Protein AF-0000000078530701 (afdb_homodimer)

Radius of gyration: 18.02 Å; Cα contacts (8 Å, |Δi|>4): 256; chains: 2; bounding box: 37×57×43 Å

Nearest PDB structures (foldseek):
  5fey-assembly1_B  TM=8.693E-01  e=4.591E-04  Homo sapiens
  5fer-assembly1_A  TM=8.637E-01  e=4.299E-04  Homo sapiens
  5eya-assembly1_F  TM=8.687E-01  e=5.592E-04  Homo sapiens
  2ct2-assembly1_A  TM=8.050E-01  e=4.591E-04  Homo sapiens
  7ml2-assembly1_W  TM=4.024E-01  e=9.388E-01  Saccharomyces cerevisiae

Solvent-accessible surface area (backbone atoms only — not comparable to full-atom values): 9964 Å² total; per-residue (Å²): 131,80,58,48,18,84,82,82,62,46,61,51,28,86,80,82,22,33,36,24,36,39,77,86,16,55,59,34,23,44,66,57,50,51,50,53,58,67,72,40,90,82,73,40,57,42,92,81,82,56,47,81,45,77,85,85,57,83,57,28,46,39,50,67,58,49,52,50,35,52,53,48,52,51,53,52,49,52,54,52,53,53,58,67,73,99,131,78,58,49,19,83,83,81,63,47,60,50,29,86,80,83,21,33,37,23,36,40,80,86,14,54,58,35,22,44,66,57,50,51,51,54,58,68,72,40,88,82,73,40,56,43,91,83,81,55,48,82,44,78,87,86,59,82,57,28,47,38,50,66,57,51,55,50,34,50,53,49,52,51,52,51,50,52,53,50,55,53,58,67,72,99

Organism: NCBI:txid53326

Secondary structure (DSSP, 8-state):
---B-TTT-PBP-SSSS-EEE-TTS-EEEHHHHHHHHHH-SS-EE-TTT--EE-SSSPPPB-HHHHHHHHHHHHHHHHHHHHHHH-/---B-TTT-PBP-SSSS-EEE-TTS-EEEHHHHHHHHHH-SS-EE-TTT--EE-SSSPPPB-HHHHHHHHHHHHHHHHHHHHHHH-

pLDDT: mean 89.98, std 8.8, range [53.59, 97.81]

Sequence (172 aa):
MPVSCRVCFEPFSATSHPPRLLGCGHSFCSSCTDSLYAVSAYMVFCPVCRSRLSSRVVPPINYQLLGLQLVDKKRRRQVANKLWVEMPVSCRVCFEPFSATSHPPRLLGCGHSFCSSCTDSLYAVSAYMVFCPVCRSRLSSRVVPPINYQLLGLQLVDKKRRRQVANKLWVE

InterPro domains:
  IPR001841 Zinc finger, RING-type [PF14634] (5-50)
  IPR001841 Zinc finger, RING-type [PS50089] (5-50)
  IPR001841 Zinc finger, RING-type [SM00184] (5-49)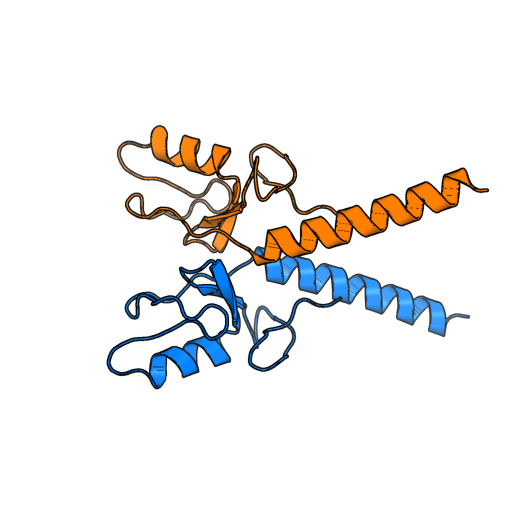
  IPR013083 Zinc finger, RING/FYVE/PHD-type [G3DSA:3.30.40.10] (2-82)
  IPR051435 RING finger E3 ubiquitin-protein ligases [PTHR22791] (2-81)

Structure (mmCIF, N/CA/C/O backbone):
data_AF-0000000078530701-model_v1
#
loop_
_entity.id
_entity.type
_entity.pdbx_description
1 polymer 'RING-type domain-containing protein'
#
loop_
_atom_site.group_PDB
_atom_site.id
_atom_site.type_symbol
_atom_site.label_atom_id
_atom_site.label_alt_id
_atom_site.label_comp_id
_atom_site.label_asym_id
_atom_site.label_entity_id
_atom_site.label_seq_id
_atom_site.pdbx_PDB_ins_code
_atom_site.Cartn_x
_atom_site.Cartn_y
_atom_site.Cartn_z
_atom_site.occupancy
_atom_site.B_iso_or_equiv
_atom_site.auth_seq_id
_atom_site.auth_comp_id
_atom_site.auth_asym_id
_atom_site.auth_atom_id
_atom_site.pdbx_PDB_model_num
ATOM 1 N N . MET A 1 1 ? -5.406 12.539 6.797 1 54.03 1 MET A N 1
ATOM 2 C CA . MET A 1 1 ? -6.566 11.68 7.004 1 54.03 1 MET A CA 1
ATOM 3 C C . MET A 1 1 ? -6.133 10.227 7.219 1 54.03 1 MET A C 1
ATOM 5 O O . MET A 1 1 ? -5.238 9.734 6.527 1 54.03 1 MET A O 1
ATOM 9 N N . PRO A 1 2 ? -6.492 9.484 8.273 1 60.88 2 PRO A N 1
ATOM 10 C CA . PRO A 1 2 ? -6.113 8.102 8.547 1 60.88 2 PRO A CA 1
ATOM 11 C C . PRO A 1 2 ? -6.391 7.168 7.367 1 60.88 2 PRO A C 1
ATOM 13 O O . PRO A 1 2 ? -7.348 7.383 6.617 1 60.88 2 PRO A O 1
ATOM 16 N N . VAL A 1 3 ? -5.543 6.344 7.133 1 86.56 3 VAL A N 1
ATOM 17 C CA . VAL A 1 3 ? -5.809 5.297 6.152 1 86.56 3 VAL A CA 1
ATOM 18 C C . VAL A 1 3 ? -6.723 4.234 6.762 1 86.56 3 VAL A C 1
ATOM 20 O O . VAL A 1 3 ? -6.434 3.699 7.832 1 86.56 3 VAL A O 1
ATOM 23 N N . SER A 1 4 ? -7.945 4.055 6.254 1 94 4 SER A N 1
ATOM 24 C CA . SER A 1 4 ? -8.938 3.1 6.742 1 94 4 SER A CA 1
ATOM 25 C C . SER A 1 4 ? -9.438 2.199 5.621 1 94 4 SER A C 1
ATOM 27 O O . SER A 1 4 ? -9.281 2.521 4.441 1 94 4 SER A O 1
ATOM 29 N N . CYS A 1 5 ? -9.906 1.067 6.035 1 96.56 5 CYS A N 1
ATOM 30 C CA . CYS A 1 5 ? -10.539 0.156 5.086 1 96.56 5 CYS A CA 1
ATOM 31 C C . CYS A 1 5 ? -11.82 0.756 4.523 1 96.56 5 CYS A C 1
ATOM 33 O O . CYS A 1 5 ? -12.664 1.25 5.273 1 96.56 5 CYS A O 1
ATOM 35 N N . ARG A 1 6 ? -12 0.627 3.287 1 95 6 ARG A N 1
ATOM 36 C CA . ARG A 1 6 ? -13.133 1.256 2.621 1 95 6 ARG A CA 1
ATOM 37 C C . ARG A 1 6 ? -14.391 0.402 2.758 1 95 6 ARG A C 1
ATOM 39 O O . ARG A 1 6 ? -15.484 0.825 2.367 1 95 6 ARG A O 1
ATOM 46 N N . VAL A 1 7 ? -14.273 -0.751 3.316 1 96.56 7 VAL A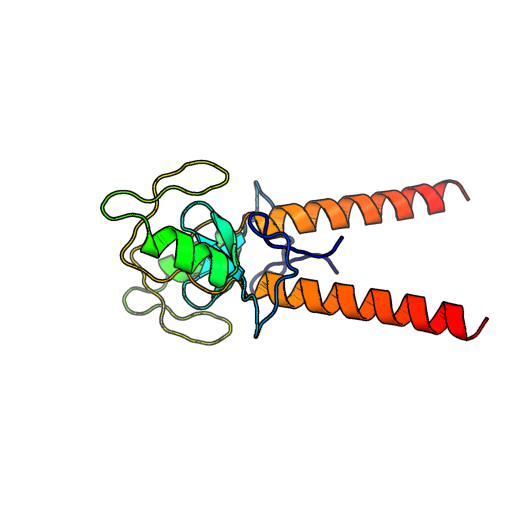 N 1
ATOM 47 C CA . VAL A 1 7 ? -15.406 -1.657 3.432 1 96.56 7 VAL A CA 1
ATOM 48 C C . VAL A 1 7 ? -16 -1.566 4.836 1 96.56 7 VAL A C 1
ATOM 50 O O . VAL A 1 7 ? -17.203 -1.332 4.992 1 96.56 7 VAL A O 1
ATOM 53 N N . CYS A 1 8 ? -15.227 -1.62 5.836 1 97.12 8 CYS A N 1
ATOM 54 C CA . CYS A 1 8 ? -15.742 -1.604 7.203 1 97.12 8 CYS A CA 1
ATOM 55 C C . CYS A 1 8 ? -15.469 -0.262 7.871 1 97.12 8 CYS A C 1
ATOM 57 O O . CYS A 1 8 ? -15.953 -0.004 8.977 1 97.12 8 CYS A O 1
ATOM 59 N N . PHE A 1 9 ? -14.547 0.538 7.395 1 95.69 9 PHE A N 1
ATOM 60 C CA . PHE A 1 9 ? -14.195 1.893 7.809 1 95.69 9 PHE A CA 1
ATOM 61 C C . PHE A 1 9 ? -13.344 1.873 9.07 1 95.69 9 PHE A C 1
ATOM 63 O O . PHE A 1 9 ? -13.156 2.906 9.711 1 95.69 9 PHE A O 1
ATOM 70 N N . GLU A 1 10 ? -12.828 0.779 9.398 1 95.94 10 GLU A N 1
ATOM 71 C CA . GLU A 1 10 ? -11.891 0.697 10.516 1 95.94 10 GLU A CA 1
ATOM 72 C C . GLU A 1 10 ? -10.492 1.123 10.094 1 95.94 10 GLU A C 1
ATOM 74 O O . GLU A 1 10 ? -10.039 0.804 8.992 1 95.94 10 GLU A O 1
ATOM 79 N N . PRO A 1 11 ? -9.797 1.827 11.008 1 94.56 11 PRO A N 1
ATOM 80 C CA . PRO A 1 11 ? -8.391 2.096 10.703 1 94.56 11 PRO A CA 1
ATOM 81 C C . PRO A 1 11 ? -7.566 0.82 10.547 1 94.56 11 PRO A C 1
ATOM 83 O O . PRO A 1 11 ? -7.789 -0.154 11.273 1 94.56 11 PRO A O 1
ATOM 86 N N . PHE A 1 12 ? -6.715 0.85 9.594 1 96.25 12 PHE A N 1
ATOM 87 C CA . PHE A 1 12 ? -5.82 -0.292 9.461 1 96.25 12 PHE A CA 1
ATOM 88 C C . PHE A 1 12 ? -4.949 -0.445 10.703 1 96.25 12 PHE A C 1
ATOM 90 O O . PHE A 1 12 ? -4.586 0.547 11.344 1 96.25 12 PHE A O 1
ATOM 97 N N . SER A 1 13 ? -4.645 -1.683 11.023 1 94.25 13 SER A N 1
ATOM 98 C CA . SER A 1 13 ? -3.785 -2.033 12.148 1 94.25 13 SER A CA 1
ATOM 99 C C . SER A 1 13 ? -3.061 -3.354 11.906 1 94.25 13 SER A C 1
ATOM 101 O O . SER A 1 13 ? -3.609 -4.258 11.273 1 94.25 13 SER A O 1
ATOM 103 N N . ALA A 1 14 ? -1.849 -3.355 12.406 1 94.19 14 ALA A N 1
ATOM 104 C CA . ALA A 1 14 ? -1.064 -4.574 12.227 1 94.19 14 ALA A CA 1
ATOM 105 C C . ALA A 1 14 ? -1.736 -5.762 12.906 1 94.19 14 ALA A C 1
ATOM 107 O O . ALA A 1 14 ? -1.62 -6.898 12.445 1 94.19 14 ALA A O 1
ATOM 108 N N . THR A 1 15 ? -2.445 -5.516 13.867 1 94 15 THR A N 1
ATOM 109 C CA . THR A 1 15 ? -2.947 -6.598 14.711 1 94 15 THR A CA 1
ATOM 110 C C . THR A 1 15 ? -4.418 -6.871 14.414 1 94 15 THR A C 1
ATOM 112 O O . THR A 1 15 ? -4.805 -8.008 14.148 1 94 15 THR A O 1
ATOM 115 N N . SER A 1 16 ? -5.238 -5.883 14.391 1 94.31 16 SER A N 1
ATOM 116 C CA . SER A 1 16 ? -6.684 -6.094 14.344 1 94.31 16 SER A CA 1
ATOM 117 C C . SER A 1 16 ? -7.215 -5.992 12.922 1 94.31 16 SER A C 1
ATOM 119 O O . SER A 1 16 ? -8.109 -6.746 12.531 1 94.31 16 SER A O 1
ATOM 121 N N . HIS A 1 17 ? -6.695 -5.129 12.148 1 96.56 17 HIS A N 1
ATOM 122 C CA . HIS A 1 17 ? -7.18 -4.875 10.797 1 96.56 17 HIS A CA 1
ATOM 123 C C . HIS A 1 17 ? -6.02 -4.676 9.82 1 96.56 17 HIS A C 1
ATOM 125 O O . HIS A 1 17 ? -5.922 -3.631 9.172 1 96.56 17 HIS A O 1
ATOM 131 N N . PRO A 1 18 ? -5.207 -5.754 9.695 1 97.5 18 PRO A N 1
ATOM 132 C CA . PRO A 1 18 ? -4.102 -5.594 8.75 1 97.5 18 PRO A CA 1
ATOM 133 C C . PRO A 1 18 ? -4.582 -5.375 7.316 1 97.5 18 PRO A C 1
ATOM 135 O O . PRO A 1 18 ? -5.473 -6.09 6.844 1 97.5 18 PRO A O 1
ATOM 138 N N . PRO A 1 19 ? -4.004 -4.434 6.566 1 97.81 19 PRO A N 1
ATOM 139 C CA . PRO A 1 19 ? -4.414 -4.18 5.184 1 97.81 19 PRO A CA 1
ATOM 140 C C . PRO A 1 19 ? -3.861 -5.215 4.203 1 97.81 19 PRO A C 1
ATOM 142 O O . PRO A 1 19 ? -2.686 -5.578 4.281 1 97.81 19 PRO A O 1
ATOM 145 N N . ARG A 1 20 ? -4.668 -5.648 3.338 1 97.38 20 ARG A N 1
ATOM 146 C CA . ARG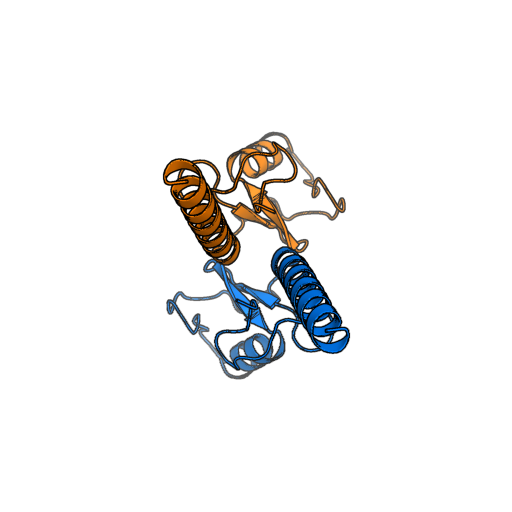 A 1 20 ? -4.297 -6.629 2.32 1 97.38 20 ARG A CA 1
ATOM 147 C C . ARG A 1 20 ? -4.527 -6.074 0.917 1 97.38 20 ARG A C 1
ATOM 149 O O . ARG A 1 20 ? -5.598 -5.539 0.624 1 97.38 20 ARG A O 1
ATOM 156 N N . LEU A 1 21 ? -3.508 -6.16 0.074 1 97.19 21 LEU A N 1
ATOM 157 C CA . LEU A 1 21 ? -3.621 -5.625 -1.278 1 97.19 21 LEU A CA 1
ATOM 158 C C . LEU A 1 21 ? -4.098 -6.699 -2.25 1 97.19 21 LEU A C 1
ATOM 160 O O . LEU A 1 21 ? -3.455 -7.742 -2.391 1 97.19 21 LEU A O 1
ATOM 164 N N . LEU A 1 22 ? -5.188 -6.398 -2.902 1 95.75 22 LEU A N 1
ATOM 165 C CA . LEU A 1 22 ? -5.754 -7.316 -3.885 1 95.75 22 LEU A CA 1
ATOM 166 C C . LEU A 1 22 ? -5.047 -7.176 -5.23 1 95.75 22 LEU A C 1
ATOM 168 O O . LEU A 1 22 ? -4.312 -6.211 -5.453 1 95.75 22 LEU A O 1
ATOM 172 N N . GLY A 1 23 ? -5.27 -8.086 -6.105 1 93.44 23 GLY A N 1
ATOM 173 C CA . GLY A 1 23 ? -4.633 -8.102 -7.414 1 93.44 23 GLY A CA 1
ATOM 174 C C . GLY A 1 23 ? -4.984 -6.891 -8.258 1 93.44 23 GLY A C 1
ATOM 175 O O . GLY A 1 23 ? -4.223 -6.508 -9.148 1 93.44 23 GLY A O 1
ATOM 176 N N . CYS A 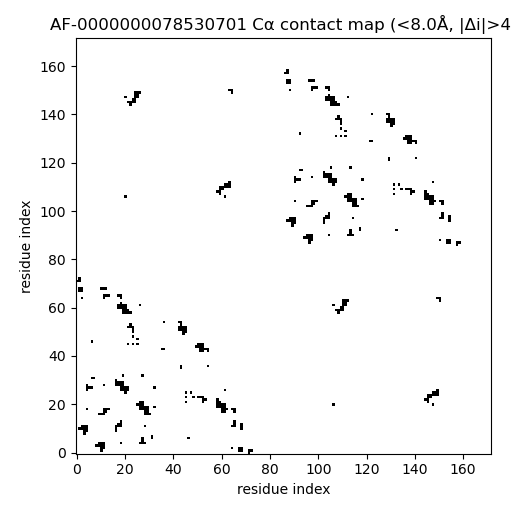1 24 ? -6.117 -6.297 -7.918 1 95.06 24 CYS A N 1
ATOM 177 C CA . CYS A 1 24 ? -6.559 -5.125 -8.664 1 95.06 24 CYS A CA 1
ATOM 178 C C . CYS A 1 24 ? -5.855 -3.865 -8.172 1 95.06 24 CYS A C 1
ATOM 180 O O . CYS A 1 24 ? -5.969 -2.805 -8.789 1 95.06 24 CYS A O 1
ATOM 182 N N . GLY A 1 25 ? -5.203 -3.986 -7.012 1 96.06 25 GLY A N 1
ATOM 183 C CA . GLY A 1 25 ? -4.453 -2.852 -6.496 1 96.06 25 GLY A CA 1
ATOM 184 C C . GLY A 1 25 ? -5.137 -2.168 -5.324 1 96.06 25 GLY A C 1
ATOM 185 O O . GLY A 1 25 ? -4.551 -1.299 -4.68 1 96.06 25 GLY A O 1
ATOM 186 N N . HIS A 1 26 ? -6.344 -2.525 -4.941 1 95.56 26 HIS A N 1
ATOM 187 C CA . HIS A 1 26 ? -7.039 -1.978 -3.781 1 95.56 26 HIS A CA 1
ATOM 188 C C . HIS A 1 26 ? -6.719 -2.777 -2.521 1 95.56 26 HIS A C 1
ATOM 190 O O . HIS A 1 26 ? -6.535 -3.994 -2.586 1 95.56 26 HIS A O 1
ATOM 196 N N . SER A 1 27 ? -6.719 -2.074 -1.39 1 96.81 27 SER A N 1
ATOM 197 C CA . SER A 1 27 ? -6.457 -2.746 -0.121 1 96.81 27 SER A CA 1
ATOM 198 C C . SER A 1 27 ? -7.68 -2.695 0.791 1 96.81 27 SER A C 1
ATOM 200 O O . SER A 1 27 ? -8.367 -1.677 0.856 1 96.81 27 SER A O 1
ATOM 202 N N . PHE A 1 28 ? -7.934 -3.816 1.45 1 97.12 28 PHE A N 1
ATOM 203 C CA . PHE A 1 28 ? -8.93 -3.955 2.502 1 97.12 28 PHE A CA 1
ATOM 204 C C . PHE A 1 28 ? -8.352 -4.684 3.709 1 97.12 28 PHE A C 1
ATOM 206 O O . PHE A 1 28 ? -7.281 -5.297 3.615 1 97.12 28 PHE A O 1
ATOM 213 N N . CYS A 1 29 ? -8.969 -4.535 4.828 1 97.69 29 CYS A N 1
ATOM 214 C CA . CYS A 1 29 ? -8.43 -5.215 5.996 1 97.69 29 CYS A CA 1
ATOM 215 C C . CYS A 1 29 ? -8.68 -6.719 5.914 1 97.69 29 CYS A C 1
ATOM 217 O O . CYS A 1 29 ? -9.547 -7.168 5.168 1 97.69 29 CYS A O 1
ATOM 219 N N . SER A 1 30 ? -8.008 -7.383 6.707 1 97.19 30 SER A N 1
ATOM 220 C CA . SER A 1 30 ? -8.07 -8.844 6.688 1 97.19 30 SER A CA 1
ATOM 221 C C . SER A 1 30 ? -9.469 -9.344 7.027 1 97.19 30 SER A C 1
ATOM 223 O O . SER A 1 30 ? -9.938 -10.328 6.457 1 97.19 30 SER A O 1
ATOM 225 N N . SER A 1 31 ? -10.117 -8.727 7.926 1 96.69 31 SER A N 1
ATOM 226 C CA . SER A 1 31 ? -11.469 -9.156 8.258 1 96.69 31 SER A CA 1
ATOM 227 C C . SER A 1 31 ? -12.391 -9.086 7.047 1 96.69 31 SER A C 1
ATOM 229 O O . SER A 1 31 ? -13.156 -10.016 6.789 1 96.69 31 SER A O 1
ATOM 231 N N . CYS A 1 32 ? -12.289 -8.078 6.332 1 96.5 32 CYS A N 1
ATOM 232 C CA . CYS A 1 32 ? -13.141 -7.871 5.164 1 96.5 32 CYS A CA 1
ATOM 233 C C . CYS A 1 32 ? -12.719 -8.781 4.016 1 96.5 32 CYS A C 1
ATOM 235 O O . CYS A 1 32 ? -13.562 -9.336 3.312 1 96.5 32 CYS A O 1
ATOM 237 N N . THR A 1 33 ? -11.43 -8.914 3.791 1 95.31 33 THR A N 1
ATOM 238 C CA . THR A 1 33 ? -10.984 -9.805 2.725 1 95.31 33 THR A CA 1
ATOM 239 C C . THR A 1 33 ? -11.336 -11.25 3.047 1 95.31 33 THR A C 1
ATOM 241 O O . THR A 1 33 ? -11.711 -12.016 2.156 1 95.31 33 THR A O 1
ATOM 244 N N . ASP A 1 34 ? -11.172 -11.594 4.332 1 93.56 34 ASP A N 1
ATOM 245 C CA . ASP A 1 34 ? -11.539 -12.945 4.73 1 93.56 34 ASP A CA 1
ATOM 246 C C . ASP A 1 34 ? -13.016 -13.219 4.449 1 93.56 34 ASP A C 1
ATOM 248 O O . ASP A 1 34 ? -13.367 -14.281 3.934 1 93.56 34 ASP A O 1
ATOM 252 N N . SER A 1 35 ? -13.812 -12.32 4.816 1 93.44 35 SER A N 1
ATOM 253 C CA . SER A 1 35 ? -15.242 -12.453 4.566 1 93.44 35 SER A CA 1
ATOM 254 C C . SER A 1 35 ? -15.539 -12.523 3.072 1 93.44 35 SER A C 1
ATOM 256 O O . SER A 1 35 ? -16.375 -13.32 2.637 1 93.44 35 SER A O 1
ATOM 258 N N . LEU A 1 36 ? -14.914 -11.68 2.309 1 92.06 36 LEU A N 1
ATOM 259 C CA . LEU A 1 36 ? -15.078 -11.625 0.86 1 92.06 36 LEU A CA 1
ATOM 260 C C . LEU A 1 36 ? -14.797 -12.984 0.23 1 92.06 36 LEU A C 1
ATOM 262 O O . LEU A 1 36 ? -15.57 -13.461 -0.607 1 92.06 36 LEU A O 1
ATOM 266 N N . TYR A 1 37 ? -13.75 -13.586 0.686 1 91.25 37 TYR A N 1
ATOM 267 C CA . TYR A 1 37 ? -13.328 -14.836 0.076 1 91.25 37 TYR A CA 1
ATOM 268 C C . TYR A 1 37 ? -14.125 -16.016 0.641 1 91.25 37 TYR A C 1
ATOM 270 O O . TYR A 1 37 ? -14.234 -17.062 -0 1 91.25 37 TYR A O 1
ATOM 278 N N . ALA A 1 38 ? -14.641 -15.883 1.775 1 89.94 38 ALA A N 1
ATOM 279 C CA . ALA A 1 38 ? -15.414 -16.938 2.406 1 89.94 38 ALA A CA 1
ATOM 280 C C . ALA A 1 38 ? -16.766 -17.125 1.723 1 89.94 38 ALA A C 1
ATOM 282 O O . ALA A 1 38 ? -17.281 -18.234 1.616 1 89.94 38 ALA A O 1
ATOM 283 N N . VAL A 1 39 ? -17.359 -16.078 1.273 1 82.12 39 VAL A N 1
ATOM 284 C CA . VAL A 1 39 ? -18.719 -16.125 0.782 1 82.12 39 VAL A CA 1
ATOM 285 C C . VAL A 1 39 ? -18.734 -16.484 -0.703 1 82.12 39 VAL A C 1
ATOM 287 O O . VAL A 1 39 ? -19.734 -16.953 -1.228 1 82.12 39 VAL A O 1
ATOM 290 N N . SER A 1 40 ? -17.641 -16.328 -1.367 1 71.5 40 SER A N 1
ATOM 291 C CA . SER A 1 40 ? -17.688 -16.5 -2.814 1 71.5 40 SER A CA 1
ATOM 292 C C . SER A 1 40 ? -17.219 -17.906 -3.215 1 71.5 40 SER A C 1
ATOM 294 O O . SER A 1 40 ? -16.156 -18.344 -2.801 1 71.5 40 SER A O 1
ATOM 296 N N . ALA A 1 41 ? -18.094 -18.781 -3.652 1 69.88 41 ALA A N 1
ATOM 297 C CA . ALA A 1 41 ? -17.844 -20.156 -4.062 1 69.88 41 ALA A CA 1
ATOM 298 C C . ALA A 1 41 ? -17.156 -20.203 -5.43 1 69.88 41 ALA A C 1
ATOM 300 O O . ALA A 1 41 ? -16.406 -21.125 -5.723 1 69.88 41 ALA A O 1
ATOM 301 N N . TYR A 1 42 ? -17.406 -19.172 -6.27 1 77.25 42 TYR A N 1
ATOM 302 C CA . TYR A 1 42 ? -16.953 -19.281 -7.652 1 77.25 42 TYR A CA 1
ATOM 303 C C . TYR A 1 42 ? -16.047 -18.125 -8.031 1 77.25 42 TYR A C 1
ATOM 305 O O . TYR A 1 42 ? -14.875 -18.328 -8.344 1 77.25 42 TYR A O 1
ATOM 313 N N . MET A 1 43 ? -16.609 -16.938 -8.102 1 88.5 43 MET A N 1
ATOM 314 C CA . MET A 1 43 ? -15.891 -15.766 -8.562 1 88.5 43 MET A CA 1
ATOM 315 C C . MET A 1 43 ? -15.922 -14.656 -7.52 1 88.5 43 MET A C 1
ATOM 317 O O . MET A 1 43 ? -16.969 -14.359 -6.957 1 88.5 43 MET A O 1
ATOM 321 N N . VAL A 1 44 ? -14.758 -14.18 -7.273 1 92.44 44 VAL A N 1
ATOM 322 C CA . VAL A 1 44 ? -14.641 -13.078 -6.328 1 92.44 44 VAL A CA 1
ATOM 323 C C . VAL A 1 44 ? -14.289 -11.789 -7.074 1 92.44 44 VAL A C 1
ATOM 325 O O . VAL A 1 44 ? -13.461 -11.805 -7.988 1 92.44 44 VAL A O 1
ATOM 328 N N . PHE A 1 45 ? -14.969 -10.672 -6.602 1 94.12 45 PHE A N 1
ATOM 329 C CA . PHE A 1 45 ? -14.734 -9.375 -7.23 1 94.12 45 PHE A CA 1
ATOM 330 C C . PHE A 1 45 ? -14.359 -8.328 -6.188 1 94.12 45 PHE A C 1
ATOM 332 O O . PHE A 1 45 ? -14.836 -8.367 -5.055 1 94.12 45 PHE A O 1
ATOM 339 N N . CYS A 1 46 ? -13.508 -7.465 -6.621 1 95.62 46 CYS A N 1
ATOM 340 C CA . CYS A 1 46 ? -13.141 -6.363 -5.738 1 95.62 46 CYS A CA 1
ATOM 341 C C . CYS A 1 46 ? -14.359 -5.508 -5.398 1 95.62 46 CYS A C 1
ATOM 343 O O . CYS A 1 46 ? -15.094 -5.082 -6.293 1 95.62 46 CYS A O 1
ATOM 345 N N . PRO A 1 47 ? -14.523 -5.129 -4.199 1 95.44 47 PRO A N 1
ATOM 346 C CA . PRO A 1 47 ? -15.68 -4.336 -3.789 1 95.44 47 PRO A CA 1
ATOM 347 C C . PRO A 1 47 ? -15.672 -2.928 -4.383 1 95.44 47 PRO A C 1
ATOM 349 O O . PRO A 1 47 ? -16.719 -2.27 -4.43 1 95.44 47 PRO A O 1
ATOM 352 N N . VAL A 1 48 ? -14.539 -2.521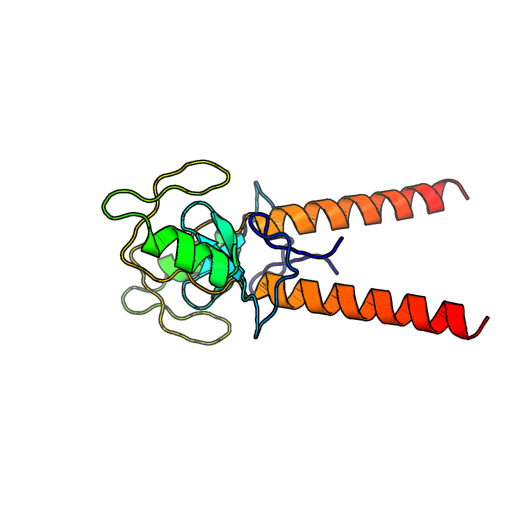 -4.871 1 95.31 48 VAL A N 1
ATOM 353 C CA . VAL A 1 48 ? -14.422 -1.131 -5.297 1 95.31 48 VAL A CA 1
ATOM 354 C C . VAL A 1 48 ? -14.461 -1.053 -6.82 1 95.31 48 VAL A C 1
ATOM 356 O O . VAL A 1 48 ? -15.312 -0.375 -7.395 1 95.31 48 VAL A O 1
ATOM 359 N N . CYS A 1 49 ? -13.664 -1.771 -7.539 1 96.06 49 CYS A N 1
ATOM 360 C CA . CYS A 1 49 ? -13.539 -1.615 -8.984 1 96.06 49 CYS A CA 1
ATOM 361 C C . CYS A 1 49 ? -14.219 -2.766 -9.719 1 96.06 49 CYS A C 1
ATOM 363 O O . CYS A 1 49 ? -14.344 -2.736 -10.938 1 96.06 49 CYS A O 1
ATOM 365 N N . ARG A 1 50 ? -14.5 -3.83 -9.008 1 96.5 50 ARG A N 1
ATOM 366 C CA . ARG A 1 50 ? -15.258 -4.984 -9.484 1 96.5 50 ARG A CA 1
ATOM 367 C C . ARG A 1 50 ? -14.406 -5.863 -10.398 1 96.5 50 ARG A C 1
ATOM 369 O O . ARG A 1 50 ? -14.938 -6.695 -11.133 1 96.5 50 ARG A O 1
ATOM 376 N N . SER A 1 51 ? -13.172 -5.672 -10.406 1 95.5 51 SER A N 1
ATOM 377 C CA . SER A 1 51 ? -12.297 -6.59 -11.133 1 95.5 51 SER A CA 1
ATOM 378 C C . SER A 1 51 ? -12.352 -7.992 -10.531 1 95.5 51 SER A C 1
ATOM 380 O O . SER A 1 51 ? -12.461 -8.148 -9.312 1 95.5 51 SER A O 1
ATOM 382 N N . ARG A 1 52 ? -12.172 -8.914 -11.438 1 94 52 ARG A N 1
ATOM 383 C CA . ARG A 1 52 ? -12.125 -10.305 -10.984 1 94 52 ARG A CA 1
ATOM 384 C C . ARG A 1 52 ? -10.836 -10.586 -10.227 1 94 52 ARG A C 1
ATOM 386 O O . ARG A 1 52 ? -9.75 -10.203 -10.68 1 94 52 ARG A O 1
ATOM 393 N N . LEU A 1 53 ? -11.023 -11.297 -9.086 1 91.88 53 LEU A N 1
ATOM 394 C CA . LEU A 1 53 ? -9.875 -11.602 -8.242 1 91.88 53 LEU A CA 1
ATOM 395 C C . LEU A 1 53 ? -9.57 -13.094 -8.25 1 91.88 53 LEU A C 1
ATOM 397 O O . LEU A 1 53 ? -10.484 -13.914 -8.391 1 91.88 53 LEU A O 1
ATOM 401 N N . SER A 1 54 ? -8.266 -13.328 -8.062 1 83.75 54 SER A N 1
ATOM 402 C CA . SER A 1 54 ? -7.879 -14.734 -7.93 1 83.75 54 SER A CA 1
ATOM 403 C C . SER A 1 54 ? -8.18 -15.258 -6.531 1 83.75 54 SER A C 1
ATOM 405 O O . SER A 1 54 ? -7.879 -14.594 -5.535 1 83.75 54 SER A O 1
ATOM 407 N N . SER A 1 55 ? -8.883 -16.375 -6.277 1 73.62 55 SER A N 1
ATOM 408 C CA . SER A 1 55 ? -9.336 -16.906 -4.992 1 73.62 55 SER A CA 1
ATOM 409 C C . SER A 1 55 ? -8.273 -17.797 -4.363 1 73.62 55 SER A C 1
ATOM 411 O O . SER A 1 55 ? -8.352 -18.141 -3.18 1 73.62 55 SER A O 1
ATOM 413 N N . ARG A 1 56 ? -7.27 -18.062 -4.918 1 71.94 56 ARG A N 1
ATOM 414 C CA . ARG A 1 56 ? -6.367 -19.125 -4.453 1 71.94 56 ARG A CA 1
ATOM 415 C C . ARG A 1 56 ? -5.215 -18.531 -3.648 1 71.94 56 ARG A C 1
ATOM 417 O O . ARG A 1 56 ? -4.484 -19.266 -2.977 1 71.94 56 ARG A O 1
ATOM 424 N N . VAL A 1 57 ? -5.074 -17.297 -3.477 1 77.19 57 VAL A N 1
ATOM 425 C CA . VAL A 1 57 ? -3.881 -16.766 -2.822 1 77.19 57 VAL A CA 1
ATOM 426 C C . VAL A 1 57 ? -4.273 -15.695 -1.805 1 77.19 57 VAL A C 1
ATOM 428 O O . VAL A 1 57 ? -5.164 -14.883 -2.061 1 77.19 57 VAL A O 1
ATOM 431 N N . VAL A 1 58 ? -3.719 -15.93 -0.587 1 88.25 58 VAL A N 1
ATOM 432 C CA . VAL A 1 58 ? -3.92 -14.883 0.41 1 88.25 58 VAL A CA 1
ATOM 433 C C . VAL A 1 58 ? -3.199 -13.609 -0.024 1 88.25 58 VAL A C 1
ATOM 435 O O . VAL A 1 58 ? -1.982 -13.617 -0.221 1 88.25 58 VAL A O 1
ATOM 438 N N . PRO A 1 59 ? -3.949 -12.586 -0.151 1 94 59 PRO A N 1
ATOM 439 C CA . PRO A 1 59 ? -3.279 -11.352 -0.562 1 94 59 PRO A CA 1
ATOM 440 C C . PRO A 1 59 ? -2.219 -10.898 0.437 1 94 59 PRO A C 1
ATOM 442 O O . PRO A 1 59 ? -2.383 -11.078 1.646 1 94 59 PRO A O 1
ATOM 445 N N . PRO A 1 60 ? -1.216 -10.258 -0.063 1 95.19 60 PRO A N 1
ATOM 446 C CA . PRO A 1 60 ? -0.144 -9.82 0.835 1 95.19 60 PRO A CA 1
ATOM 447 C C . PRO A 1 60 ? -0.54 -8.617 1.687 1 95.19 60 PRO A C 1
ATOM 449 O O . PRO A 1 60 ? -1.401 -7.832 1.286 1 95.19 60 PRO A O 1
ATOM 452 N N . ILE A 1 61 ? 0.129 -8.562 2.785 1 96.75 61 ILE A N 1
ATOM 453 C CA . ILE A 1 61 ? -0.061 -7.391 3.635 1 96.75 61 ILE A CA 1
ATOM 454 C C . ILE A 1 61 ? 0.585 -6.168 2.982 1 96.75 61 ILE A C 1
ATOM 456 O O . ILE A 1 61 ? 1.703 -6.25 2.469 1 96.75 61 ILE A O 1
ATOM 460 N N . ASN A 1 62 ? -0.13 -5.105 2.924 1 96.56 62 ASN A N 1
ATOM 461 C CA . ASN A 1 62 ? 0.395 -3.822 2.465 1 96.56 62 ASN A CA 1
ATOM 462 C C . ASN A 1 62 ? 1.082 -3.062 3.596 1 96.56 62 ASN A C 1
ATOM 464 O O . ASN A 1 62 ? 0.469 -2.205 4.234 1 96.56 62 ASN A O 1
ATOM 468 N N . TYR A 1 63 ? 2.291 -3.324 3.781 1 93.69 63 TYR A N 1
ATOM 469 C CA . TYR A 1 63 ? 3.023 -2.818 4.938 1 93.69 63 TYR A CA 1
ATOM 470 C C . TYR A 1 63 ? 3.105 -1.297 4.91 1 93.69 63 TYR A C 1
ATOM 472 O O . TYR A 1 63 ? 3.146 -0.65 5.957 1 93.69 63 TYR A O 1
ATOM 480 N N . GLN A 1 64 ? 3.135 -0.739 3.773 1 92.75 64 GLN A N 1
ATOM 481 C CA . GLN A 1 64 ? 3.32 0.705 3.676 1 92.75 64 GLN A CA 1
ATOM 482 C C . GLN A 1 64 ? 2.125 1.453 4.262 1 92.75 64 GLN A C 1
ATOM 484 O O . GLN A 1 64 ? 2.275 2.561 4.781 1 92.75 64 GLN A O 1
ATOM 489 N N . LEU A 1 65 ? 1.002 0.844 4.223 1 93.56 65 LEU A N 1
ATOM 490 C CA . LEU A 1 65 ? -0.174 1.487 4.801 1 93.56 65 LEU A CA 1
ATOM 491 C C . LEU A 1 65 ? -0.105 1.479 6.324 1 93.56 65 LEU A C 1
ATOM 493 O O . LEU A 1 65 ? -0.654 2.367 6.98 1 93.56 65 LEU A O 1
ATOM 497 N N . LEU A 1 66 ? 0.486 0.439 6.863 1 92.62 66 LEU A N 1
ATOM 498 C CA . LEU A 1 66 ? 0.657 0.378 8.312 1 92.62 66 LEU A CA 1
ATOM 499 C C . LEU A 1 66 ? 1.6 1.476 8.789 1 92.62 66 LEU A C 1
ATOM 501 O O . LEU A 1 66 ? 1.359 2.094 9.828 1 92.62 66 LEU A O 1
ATOM 505 N N . GLY A 1 67 ? 2.615 1.68 7.988 1 86.75 67 GLY A N 1
ATOM 506 C CA . GLY A 1 67 ? 3.531 2.764 8.312 1 86.75 67 GLY A CA 1
ATOM 507 C C . GLY A 1 67 ? 2.863 4.125 8.32 1 86.75 67 GLY A C 1
ATOM 508 O O . GLY A 1 67 ? 3.086 4.922 9.234 1 86.75 67 GLY A O 1
ATOM 509 N N . LEU A 1 68 ? 2.047 4.395 7.453 1 86.31 68 LEU A N 1
ATOM 510 C CA . LEU A 1 68 ? 1.351 5.672 7.336 1 86.31 68 LEU A CA 1
ATOM 511 C C . LEU A 1 68 ? 0.37 5.867 8.484 1 86.31 68 LEU A C 1
ATOM 513 O O . LEU A 1 68 ? 0.228 6.977 9.008 1 86.31 68 LEU A O 1
ATOM 517 N N . GLN A 1 69 ? -0.29 4.785 8.828 1 87.06 69 GLN A N 1
ATOM 518 C CA . GLN A 1 69 ? -1.212 4.828 9.961 1 87.06 69 GLN A CA 1
ATOM 519 C C . GLN A 1 69 ? -0.494 5.246 11.242 1 87.06 69 GLN A C 1
ATOM 521 O O . GLN A 1 69 ? -1.012 6.055 12.016 1 87.06 69 GLN A O 1
ATOM 526 N N . LEU A 1 70 ? 0.669 4.758 11.414 1 86.56 70 LEU A N 1
ATOM 527 C CA . LEU A 1 70 ? 1.454 5.066 12.609 1 86.56 70 LEU A CA 1
ATOM 528 C C . LEU A 1 70 ? 1.861 6.535 12.625 1 86.56 70 LEU A C 1
ATOM 530 O O . LEU A 1 70 ? 1.799 7.188 13.664 1 86.56 70 LEU A O 1
ATOM 534 N N . VAL A 1 71 ? 2.254 7 11.5 1 83.25 71 VAL A N 1
ATOM 535 C CA . VAL A 1 71 ? 2.674 8.391 11.383 1 83.25 71 VAL A CA 1
ATOM 536 C C . VAL A 1 71 ? 1.505 9.312 11.719 1 83.25 71 VAL A C 1
ATOM 538 O O . VAL A 1 71 ? 1.671 10.297 12.445 1 83.25 71 VAL A O 1
ATOM 541 N N . ASP A 1 72 ? 0.382 8.961 11.219 1 84.56 72 ASP A N 1
ATOM 542 C CA . ASP A 1 72 ? -0.814 9.758 11.469 1 84.56 72 ASP A CA 1
ATOM 543 C C . ASP A 1 72 ? -1.165 9.766 12.953 1 84.56 72 ASP A C 1
ATOM 545 O O . ASP A 1 72 ? -1.499 10.812 13.516 1 84.56 72 ASP A O 1
ATOM 549 N N . LYS A 1 73 ? -1.119 8.633 13.578 1 85.75 73 LYS A N 1
ATOM 550 C CA . LYS A 1 73 ? -1.432 8.523 15 1 85.75 73 LYS A CA 1
ATOM 551 C C . LYS A 1 73 ? -0.483 9.383 15.836 1 85.75 73 LYS A C 1
ATOM 553 O O . LYS A 1 73 ? -0.912 10.055 16.766 1 85.75 73 LYS A O 1
ATOM 558 N N . LYS A 1 74 ? 0.706 9.359 15.523 1 89.31 74 LYS A N 1
ATOM 559 C CA . LYS A 1 74 ? 1.705 10.141 16.25 1 89.31 74 LYS A CA 1
ATOM 560 C C . LYS A 1 74 ? 1.422 11.641 16.125 1 89.31 74 LYS A C 1
ATOM 562 O O . LYS A 1 74 ? 1.489 12.367 17.125 1 89.31 74 LYS A O 1
ATOM 567 N N . ARG A 1 75 ? 1.129 12 14.953 1 85 75 ARG A N 1
ATOM 568 C CA . ARG A 1 75 ? 0.826 13.414 14.719 1 85 75 ARG A CA 1
ATOM 569 C C . ARG A 1 75 ? -0.387 13.852 15.531 1 85 75 ARG A C 1
ATOM 571 O O . ARG A 1 75 ? -0.369 14.914 16.156 1 85 75 ARG A O 1
ATOM 578 N N . ARG A 1 76 ? -1.35 13.062 15.594 1 85.38 76 ARG A N 1
ATOM 579 C CA . ARG A 1 76 ? -2.572 13.367 16.328 1 85.38 76 ARG A CA 1
ATOM 580 C C . ARG A 1 76 ? -2.305 13.453 17.828 1 85.38 76 ARG A C 1
ATOM 582 O O . ARG A 1 76 ? -2.832 14.336 18.5 1 85.38 76 ARG A O 1
ATOM 589 N N . ARG A 1 77 ? -1.508 12.57 18.281 1 90.19 77 ARG A N 1
ATOM 590 C CA . ARG A 1 77 ? -1.146 12.594 19.703 1 90.19 77 ARG A CA 1
ATOM 591 C C . ARG A 1 77 ? -0.375 13.859 20.047 1 90.19 77 ARG A C 1
ATOM 593 O O . ARG A 1 77 ? -0.601 14.461 21.094 1 90.19 77 ARG A O 1
ATOM 600 N N . GLN A 1 78 ? 0.482 14.227 19.188 1 90.12 78 GLN A N 1
ATOM 601 C CA . GLN A 1 78 ? 1.269 15.438 19.406 1 90.12 78 GLN A CA 1
ATOM 602 C C . GLN A 1 78 ? 0.375 16.672 19.438 1 90.12 78 GLN A C 1
ATOM 604 O O . GLN A 1 78 ? 0.548 17.547 20.297 1 90.12 78 GLN A O 1
ATOM 609 N N . VAL A 1 79 ? -0.495 16.672 18.562 1 88.75 79 VAL A N 1
ATOM 610 C CA . VAL A 1 79 ? -1.427 17.797 18.516 1 88.75 79 VAL A CA 1
ATOM 611 C C . VAL A 1 79 ? -2.285 17.812 19.781 1 88.75 79 VAL A C 1
ATOM 613 O O . VAL A 1 79 ? -2.498 18.875 20.375 1 88.75 79 VAL A O 1
ATOM 616 N N . ALA A 1 80 ? -2.711 16.672 20.219 1 91.25 80 ALA A N 1
ATOM 617 C CA . ALA A 1 80 ? -3.529 16.562 21.422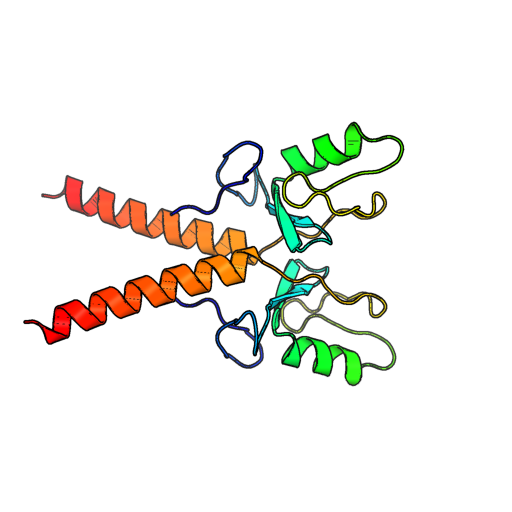 1 91.25 80 ALA A CA 1
ATOM 618 C C . ALA A 1 80 ? -2.752 17 22.672 1 91.25 80 ALA A C 1
ATOM 620 O O . ALA A 1 80 ? -3.291 17.703 23.531 1 91.25 80 ALA A O 1
ATOM 621 N N . ASN A 1 81 ? -1.546 16.578 22.766 1 91.56 81 ASN A N 1
ATOM 622 C CA . ASN A 1 81 ? -0.708 16.938 23.906 1 91.56 81 ASN A CA 1
ATOM 623 C C . ASN A 1 81 ? -0.473 18.453 23.969 1 91.56 81 ASN A C 1
ATOM 625 O O . ASN A 1 81 ? -0.462 19.031 25.062 1 91.56 81 ASN A O 1
ATOM 629 N N . LYS A 1 82 ? -0.347 19.031 22.906 1 91.81 82 LYS A N 1
ATOM 630 C CA . LYS A 1 82 ? -0.137 20.484 22.844 1 91.81 82 LYS A CA 1
ATOM 631 C C . LYS A 1 82 ? -1.393 21.234 23.281 1 91.81 82 LYS A C 1
ATOM 633 O O . LYS A 1 82 ? -1.307 22.266 23.953 1 91.81 82 LYS A O 1
ATOM 638 N N . LEU A 1 83 ? -2.41 20.766 23.016 1 89.38 83 LEU A N 1
ATOM 639 C CA . LEU A 1 83 ? -3.68 21.391 23.375 1 89.38 83 LEU A CA 1
ATOM 640 C C . LEU A 1 83 ? -3.949 21.266 24.859 1 89.38 83 LEU A C 1
ATOM 642 O O . LEU A 1 83 ? -4.625 22.109 25.453 1 89.38 83 LEU A O 1
ATOM 646 N N . TRP A 1 84 ? -3.48 20.188 25.438 1 85.62 84 TRP A N 1
ATOM 647 C CA . TRP A 1 84 ? -3.686 19.984 26.859 1 85.62 84 TRP A CA 1
ATOM 648 C C . TRP A 1 84 ? -2.773 20.906 27.672 1 85.62 84 TRP A C 1
ATOM 650 O O . TRP A 1 84 ? -3.117 21.297 28.797 1 85.62 84 TRP A O 1
ATOM 660 N N . VAL A 1 85 ? -1.696 21.234 27.188 1 83.12 85 VAL A N 1
ATOM 661 C CA . VAL A 1 85 ? -0.751 22.047 27.938 1 83.12 85 VAL A CA 1
ATOM 662 C C . VAL A 1 85 ? -1.115 23.531 27.781 1 83.12 85 VAL A C 1
ATOM 664 O O . VAL A 1 85 ? -0.728 24.359 28.609 1 83.12 85 VAL A O 1
ATOM 667 N N . GLU A 1 86 ? -1.779 23.984 26.859 1 59.81 86 GLU A N 1
ATOM 668 C CA . GLU A 1 86 ? -2.221 25.375 26.812 1 59.81 86 GLU A CA 1
ATOM 669 C C . GLU A 1 86 ? -3.494 25.562 27.641 1 59.81 86 GLU A C 1
ATOM 671 O O . GLU A 1 86 ? -4.27 24.625 27.828 1 59.81 86 GLU A O 1
ATOM 676 N N . MET B 1 1 ? 5.918 13 5.395 1 53.59 1 MET B N 1
ATOM 677 C CA . MET B 1 1 ? 7.051 12.586 4.57 1 53.59 1 MET B CA 1
ATOM 678 C C . MET B 1 1 ? 6.574 11.898 3.293 1 53.59 1 MET B C 1
ATOM 680 O O . MET B 1 1 ? 5.656 11.086 3.328 1 53.59 1 MET B O 1
ATOM 684 N N . PRO B 1 2 ? 6.91 12.281 2.055 1 60.41 2 PRO B N 1
ATOM 685 C CA . PRO B 1 2 ? 6.492 11.672 0.792 1 60.41 2 PRO B CA 1
ATOM 686 C C . PRO B 1 2 ? 6.727 10.164 0.763 1 60.41 2 PRO B C 1
ATOM 688 O O . PRO B 1 2 ? 7.676 9.672 1.376 1 60.41 2 PRO B O 1
ATOM 691 N N . VAL B 1 3 ? 5.844 9.492 0.259 1 86.12 3 VAL B N 1
ATOM 692 C CA . VAL B 1 3 ? 6.062 8.07 0.027 1 86.12 3 VAL B CA 1
ATOM 693 C C . VAL B 1 3 ? 6.957 7.879 -1.193 1 86.12 3 VAL B C 1
ATOM 695 O O . VAL B 1 3 ? 6.66 8.383 -2.277 1 86.12 3 VAL B O 1
ATOM 698 N N . SER B 1 4 ? 8.188 7.359 -1.033 1 93.69 4 SER B N 1
ATOM 699 C CA . SER B 1 4 ? 9.164 7.137 -2.098 1 93.69 4 SER B CA 1
ATOM 700 C C . SER B 1 4 ? 9.633 5.684 -2.129 1 93.69 4 SER B C 1
ATOM 702 O O . SER B 1 4 ? 9.477 4.957 -1.146 1 93.69 4 SER B O 1
ATOM 704 N N . CYS B 1 5 ? 10.07 5.309 -3.283 1 96.44 5 CYS B N 1
ATOM 705 C CA . CYS B 1 5 ? 10.672 3.988 -3.432 1 96.44 5 CYS B CA 1
ATOM 706 C C . CYS B 1 5 ? 11.961 3.879 -2.623 1 96.44 5 CYS B C 1
ATOM 708 O O . CYS B 1 5 ? 12.82 4.758 -2.695 1 96.44 5 CYS B O 1
ATOM 710 N N . ARG B 1 6 ? 12.117 2.82 -1.974 1 94.94 6 ARG B N 1
ATOM 711 C CA . ARG B 1 6 ? 13.258 2.654 -1.077 1 94.94 6 ARG B CA 1
ATOM 712 C C . ARG B 1 6 ? 14.492 2.201 -1.845 1 94.94 6 ARG B C 1
ATOM 714 O O . ARG B 1 6 ? 15.586 2.117 -1.277 1 94.94 6 ARG B O 1
ATOM 721 N N . VAL B 1 7 ? 14.359 1.947 -3.096 1 96.44 7 VAL B N 1
ATOM 722 C CA . VAL B 1 7 ? 15.477 1.452 -3.891 1 96.44 7 VAL B CA 1
ATOM 723 C C . VAL B 1 7 ? 16.094 2.602 -4.684 1 96.44 7 VAL B C 1
ATOM 725 O O . VAL B 1 7 ? 17.312 2.836 -4.609 1 96.44 7 VAL B O 1
ATOM 728 N N . CYS B 1 8 ? 15.328 3.387 -5.34 1 97 8 CYS B N 1
ATOM 729 C CA . CYS B 1 8 ? 15.859 4.461 -6.168 1 97 8 CYS B CA 1
ATOM 730 C C . CYS B 1 8 ? 15.633 5.82 -5.512 1 97 8 CYS B C 1
ATOM 732 O O . CYS B 1 8 ? 16.141 6.836 -5.984 1 97 8 CYS B O 1
ATOM 734 N N . PHE B 1 9 ? 14.727 5.949 -4.582 1 95.56 9 PHE B N 1
ATOM 735 C CA . PHE B 1 9 ? 14.414 7.113 -3.76 1 95.56 9 PHE B CA 1
ATOM 736 C C . PHE B 1 9 ? 13.578 8.125 -4.543 1 95.56 9 PHE B C 1
ATOM 738 O O . PHE B 1 9 ? 13.438 9.273 -4.125 1 95.56 9 PHE B O 1
ATOM 745 N N . GLU B 1 10 ? 13.039 7.715 -5.586 1 95.69 10 GLU B N 1
ATOM 746 C CA . GLU B 1 10 ? 12.117 8.578 -6.328 1 95.69 10 GLU B CA 1
ATOM 747 C C . GLU B 1 10 ? 10.719 8.539 -5.723 1 95.69 10 GLU B C 1
ATOM 749 O O . GLU B 1 10 ? 10.25 7.48 -5.301 1 95.69 10 GLU B O 1
ATOM 754 N N . PRO B 1 11 ? 10.055 9.711 -5.719 1 94 11 PRO B N 1
ATOM 755 C CA . PRO B 1 11 ? 8.648 9.672 -5.309 1 94 11 PRO B CA 1
ATOM 756 C C . PRO B 1 11 ? 7.797 8.789 -6.215 1 94 11 PRO B C 1
ATOM 758 O O . PRO B 1 11 ? 8.008 8.766 -7.43 1 94 11 PRO B O 1
ATOM 761 N N . PHE B 1 12 ? 6.938 8.078 -5.602 1 96 12 PHE B N 1
ATOM 762 C CA . PHE B 1 12 ? 6.012 7.297 -6.414 1 96 12 PHE B CA 1
ATOM 763 C C . PHE B 1 12 ? 5.152 8.211 -7.285 1 96 12 PHE B C 1
ATOM 765 O O . PHE B 1 12 ? 4.828 9.328 -6.887 1 96 12 PHE B O 1
ATOM 772 N N . SER B 1 13 ? 4.836 7.711 -8.453 1 93.81 13 SER B N 1
ATOM 773 C CA . SER B 1 13 ? 3.984 8.406 -9.414 1 93.81 13 SER B CA 1
ATOM 774 C C . SER B 1 13 ? 3.223 7.426 -10.297 1 93.81 13 SER B C 1
ATOM 776 O O . SER B 1 13 ? 3.738 6.359 -10.633 1 93.81 13 SER B O 1
ATOM 778 N N . ALA B 1 14 ? 2.002 7.863 -10.578 1 93.94 14 ALA B N 1
ATOM 779 C CA . ALA B 1 14 ? 1.185 6.996 -11.422 1 93.94 14 ALA B CA 1
ATOM 780 C C . ALA B 1 14 ? 1.835 6.785 -12.789 1 93.94 14 ALA B C 1
ATOM 782 O O . ALA B 1 14 ? 1.687 5.723 -13.398 1 93.94 14 ALA B O 1
ATOM 783 N N . THR B 1 15 ? 2.559 7.68 -13.195 1 93.62 15 THR B N 1
ATOM 784 C CA . THR B 1 15 ? 3.043 7.664 -14.578 1 93.62 15 THR B CA 1
ATOM 785 C C . THR B 1 15 ? 4.504 7.234 -14.625 1 93.62 15 THR B C 1
ATOM 787 O O . THR B 1 15 ? 4.863 6.316 -15.367 1 93.62 15 THR B O 1
ATOM 790 N N . SER B 1 16 ? 5.363 7.793 -13.836 1 94.06 16 SER B N 1
ATOM 791 C CA . SER B 1 16 ? 6.801 7.598 -13.992 1 94.06 16 SER B CA 1
ATOM 792 C C . SER B 1 16 ? 7.316 6.52 -13.047 1 94.06 16 SER B C 1
ATOM 794 O O . SER B 1 16 ? 8.188 5.73 -13.414 1 94.06 16 SER B O 1
ATOM 796 N N . HIS B 1 17 ? 6.793 6.438 -11.875 1 96.38 17 HIS B N 1
ATOM 797 C CA . HIS B 1 17 ? 7.266 5.512 -10.852 1 96.38 17 HIS B CA 1
ATOM 798 C C . HIS B 1 17 ? 6.102 4.891 -10.086 1 96.38 17 HIS B C 1
ATOM 800 O O . HIS B 1 17 ? 6.02 5.008 -8.859 1 96.38 17 HIS B O 1
ATOM 806 N N . PRO B 1 18 ? 5.27 4.156 -10.875 1 97.44 18 PRO B N 1
ATOM 807 C CA . PRO B 1 18 ? 4.156 3.529 -10.156 1 97.44 18 PRO B CA 1
ATOM 808 C C . PRO B 1 18 ? 4.625 2.516 -9.109 1 97.44 18 PRO B C 1
ATOM 810 O O . PRO B 1 18 ? 5.496 1.688 -9.398 1 97.44 18 PRO B O 1
ATOM 813 N N . PRO B 1 19 ? 4.051 2.514 -7.898 1 97.75 19 PRO B N 1
ATOM 814 C CA . PRO B 1 19 ? 4.453 1.564 -6.855 1 97.75 19 PRO B CA 1
ATOM 815 C C . PRO B 1 19 ? 3.865 0.171 -7.07 1 97.75 19 PRO B C 1
ATOM 817 O O . PRO B 1 19 ? 2.68 0.039 -7.387 1 97.75 19 PRO B O 1
ATOM 820 N N . ARG B 1 20 ? 4.656 -0.804 -6.891 1 97.38 20 ARG B N 1
ATOM 821 C CA . ARG B 1 20 ? 4.25 -2.197 -7.035 1 97.38 20 ARG B CA 1
ATOM 822 C C . ARG B 1 20 ? 4.465 -2.967 -5.734 1 97.38 20 ARG B C 1
ATOM 824 O O . ARG B 1 20 ? 5.543 -2.898 -5.137 1 97.38 20 ARG B O 1
ATOM 831 N N . LEU B 1 21 ? 3.424 -3.654 -5.277 1 97.12 21 LEU B N 1
ATOM 832 C CA . LEU B 1 21 ? 3.527 -4.398 -4.027 1 97.12 21 LEU B CA 1
ATOM 833 C C . LEU B 1 21 ? 3.965 -5.836 -4.281 1 97.12 21 LEU B C 1
ATOM 835 O O . LEU B 1 21 ? 3.303 -6.57 -5.023 1 97.12 21 LEU B O 1
ATOM 839 N N . LEU B 1 22 ? 5.066 -6.191 -3.648 1 95.81 22 LEU B N 1
ATOM 840 C CA . LEU B 1 22 ? 5.598 -7.543 -3.779 1 95.81 22 LEU B CA 1
ATOM 841 C C . LEU B 1 22 ? 4.875 -8.5 -2.84 1 95.81 22 LEU B C 1
ATOM 843 O O . LEU B 1 22 ? 4.164 -8.07 -1.93 1 95.81 22 LEU B O 1
ATOM 847 N N . GLY B 1 23 ? 5.051 -9.758 -3.031 1 93.56 23 GLY B N 1
ATOM 848 C CA . GLY B 1 23 ? 4.395 -10.781 -2.234 1 93.56 23 GLY B CA 1
ATOM 849 C C . GLY B 1 23 ? 4.766 -10.727 -0.765 1 93.56 23 GLY B C 1
ATOM 850 O O . GLY B 1 23 ? 4.004 -11.18 0.092 1 93.56 23 GLY B O 1
ATOM 851 N N . CYS B 1 24 ? 5.918 -10.117 -0.524 1 95.25 24 CYS B N 1
ATOM 852 C CA . CYS B 1 24 ? 6.383 -10.008 0.854 1 95.25 24 CYS B CA 1
ATOM 853 C C . CYS B 1 24 ? 5.719 -8.828 1.56 1 95.25 24 CYS B C 1
ATOM 855 O O . CYS B 1 24 ? 5.855 -8.672 2.773 1 95.25 24 CYS B O 1
ATOM 857 N N . GLY B 1 25 ? 5.082 -7.973 0.766 1 96.25 25 GLY B N 1
ATOM 858 C CA . GLY B 1 25 ? 4.371 -6.852 1.359 1 96.25 25 GLY B CA 1
ATOM 859 C C . GLY B 1 25 ? 5.082 -5.527 1.179 1 96.25 25 GLY B C 1
ATOM 860 O O . GLY B 1 25 ? 4.527 -4.469 1.483 1 96.25 25 GLY B O 1
ATOM 861 N N . HIS B 1 26 ? 6.285 -5.465 0.65 1 95.69 26 HIS B N 1
ATOM 862 C CA . HIS B 1 26 ? 7.008 -4.23 0.366 1 95.69 26 HIS B CA 1
ATOM 863 C C . HIS B 1 26 ? 6.688 -3.715 -1.033 1 95.69 26 HIS B C 1
ATOM 865 O O . HIS B 1 26 ? 6.461 -4.504 -1.953 1 95.69 26 HIS B O 1
ATOM 871 N N . SER B 1 27 ? 6.715 -2.389 -1.187 1 96.81 27 SER B N 1
ATOM 872 C CA . SER B 1 27 ? 6.457 -1.787 -2.49 1 96.81 27 SER B CA 1
ATOM 873 C C . SER B 1 27 ? 7.691 -1.063 -3.02 1 96.81 27 SER B C 1
ATOM 875 O O . SER B 1 27 ? 8.406 -0.405 -2.262 1 96.81 27 SER B O 1
ATOM 877 N N . PHE B 1 28 ? 7.938 -1.236 -4.312 1 97.12 28 PHE B N 1
ATOM 878 C CA . PHE B 1 28 ? 8.945 -0.514 -5.074 1 97.12 28 PHE B CA 1
ATOM 879 C C . PHE B 1 28 ? 8.367 0.005 -6.387 1 97.12 28 PHE B C 1
ATOM 881 O O . PHE B 1 28 ? 7.293 -0.424 -6.809 1 97.12 28 PHE B O 1
ATOM 888 N N . CYS B 1 29 ? 9 0.955 -6.945 1 97.62 29 CYS B N 1
ATOM 889 C CA . CYS B 1 29 ? 8.461 1.473 -8.195 1 97.62 29 CYS B CA 1
ATOM 890 C C . CYS B 1 29 ? 8.672 0.481 -9.336 1 97.62 29 CYS B C 1
ATOM 892 O O . CYS B 1 29 ? 9.516 -0.409 -9.242 1 97.62 29 CYS B O 1
ATOM 894 N N . SER B 1 30 ? 7.996 0.723 -10.344 1 97.12 30 SER B N 1
ATOM 895 C CA . SER B 1 30 ? 8.023 -0.186 -11.484 1 97.12 30 SER B CA 1
ATOM 896 C C . SER B 1 30 ? 9.414 -0.261 -12.102 1 97.12 30 SER B C 1
ATOM 898 O O . SER B 1 30 ? 9.852 -1.332 -12.531 1 97.12 30 SER B O 1
ATOM 900 N N . SER B 1 31 ? 10.094 0.798 -12.18 1 96.62 31 SER B N 1
ATOM 901 C CA . SER B 1 31 ? 11.445 0.768 -12.742 1 96.62 31 SER B CA 1
ATOM 902 C C . SER B 1 31 ? 12.344 -0.17 -11.945 1 96.62 31 SER B C 1
ATOM 904 O O . SER B 1 31 ? 13.094 -0.964 -12.531 1 96.62 31 SER B O 1
ATOM 906 N N . CYS B 1 32 ? 12.25 -0.102 -10.711 1 96.5 32 CYS B N 1
ATOM 907 C CA . CYS B 1 32 ? 13.086 -0.918 -9.844 1 96.5 32 CYS B CA 1
ATOM 908 C C . CYS B 1 32 ? 12.633 -2.371 -9.852 1 96.5 32 CYS B C 1
ATOM 910 O O . CYS B 1 32 ? 13.453 -3.285 -9.867 1 96.5 32 CYS B O 1
ATOM 912 N N . THR B 1 33 ? 11.352 -2.588 -9.812 1 95.31 33 THR B N 1
ATOM 913 C CA . THR B 1 33 ? 10.867 -3.965 -9.852 1 95.31 33 THR B CA 1
ATOM 914 C C . THR B 1 33 ? 11.195 -4.609 -11.195 1 95.31 33 THR B C 1
ATOM 916 O O . THR B 1 33 ? 11.547 -5.789 -11.258 1 95.31 33 THR B O 1
ATOM 919 N N . ASP B 1 34 ? 11.039 -3.809 -12.25 1 93.5 34 ASP B N 1
ATOM 920 C CA . ASP B 1 34 ? 11.391 -4.332 -13.57 1 93.5 34 ASP B CA 1
ATOM 921 C C . ASP B 1 34 ? 12.852 -4.754 -13.625 1 93.5 34 ASP B C 1
ATOM 923 O O . ASP B 1 34 ? 13.18 -5.82 -14.156 1 93.5 34 ASP B O 1
ATOM 927 N N . SER B 1 35 ? 13.68 -3.936 -13.141 1 93.5 35 SER B N 1
ATOM 928 C CA . SER B 1 35 ? 15.109 -4.246 -13.102 1 93.5 35 SER B CA 1
ATOM 929 C C . SER B 1 35 ? 15.383 -5.477 -12.25 1 93.5 35 SER B C 1
ATOM 931 O O . SER B 1 35 ? 16.203 -6.328 -12.617 1 93.5 35 SER B O 1
ATOM 933 N N . LEU B 1 36 ? 14.758 -5.551 -11.109 1 92.19 36 LEU B N 1
ATOM 934 C CA . LEU B 1 36 ? 14.906 -6.664 -10.18 1 92.19 36 LEU B CA 1
ATOM 935 C C . LEU B 1 36 ? 14.586 -7.988 -10.867 1 92.19 36 LEU B C 1
ATOM 937 O O . LEU B 1 36 ? 15.336 -8.961 -10.734 1 92.19 36 LEU B O 1
ATOM 941 N N . TYR B 1 37 ? 13.523 -7.98 -11.625 1 91.38 37 TYR B N 1
ATOM 942 C CA . TYR B 1 37 ? 13.078 -9.227 -12.242 1 91.38 37 TYR B CA 1
ATOM 943 C C . TYR B 1 37 ? 13.852 -9.516 -13.516 1 91.38 37 TYR B C 1
ATOM 945 O O . TYR B 1 37 ? 13.93 -10.664 -13.961 1 91.38 37 TYR B O 1
ATOM 953 N N . ALA B 1 38 ? 14.398 -8.539 -14.109 1 90 38 ALA B N 1
ATOM 954 C CA . ALA B 1 38 ? 15.156 -8.711 -15.344 1 90 38 ALA B CA 1
ATOM 955 C C . ALA B 1 38 ? 16.5 -9.383 -15.078 1 90 38 ALA B C 1
ATOM 957 O O . ALA B 1 38 ? 16.984 -10.156 -15.906 1 90 38 ALA B O 1
ATOM 958 N N . VAL B 1 39 ? 17.109 -9.109 -13.977 1 82.25 39 VAL B N 1
ATOM 959 C CA . VAL B 1 39 ? 18.469 -9.555 -13.734 1 82.25 39 VAL B CA 1
ATOM 960 C C . VAL B 1 39 ? 18.453 -10.953 -13.109 1 82.25 39 VAL B C 1
ATOM 962 O O . VAL B 1 39 ? 19.438 -11.68 -13.188 1 82.25 39 VAL B O 1
ATOM 965 N N . SER B 1 40 ? 17.359 -11.344 -12.57 1 71.56 40 SER B N 1
ATOM 966 C CA . SER B 1 40 ? 17.406 -12.602 -11.844 1 71.56 40 SER B CA 1
ATOM 967 C C . SER B 1 40 ? 16.875 -13.75 -12.703 1 71.56 40 SER B C 1
ATOM 969 O O . SER B 1 40 ? 15.797 -13.656 -13.281 1 71.56 40 SER B O 1
ATOM 971 N N . 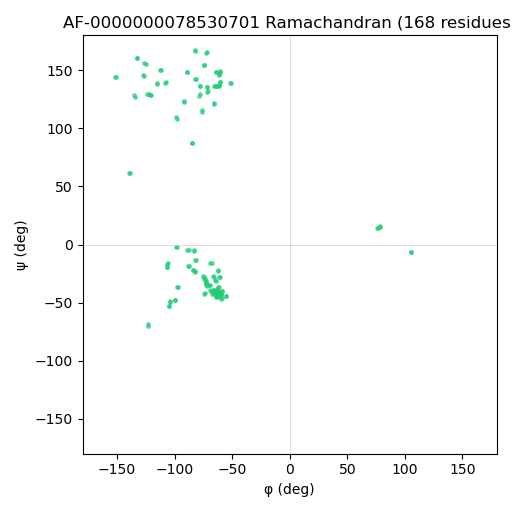ALA B 1 41 ? 17.703 -14.641 -13.141 1 69.75 41 ALA B N 1
ATOM 972 C CA . ALA B 1 41 ? 17.391 -15.797 -13.969 1 69.75 41 ALA B CA 1
ATOM 973 C C . ALA B 1 41 ? 16.703 -16.891 -13.148 1 69.75 41 ALA B C 1
ATOM 975 O O . ALA B 1 41 ? 15.922 -17.672 -13.672 1 69.75 41 ALA B O 1
ATOM 976 N N . TYR B 1 42 ? 16.984 -16.922 -11.828 1 77.12 42 TYR B N 1
ATOM 977 C CA . TYR B 1 42 ? 16.531 -18.078 -11.062 1 77.12 42 TYR B CA 1
ATOM 978 C C . TYR B 1 42 ? 15.641 -17.641 -9.898 1 77.12 42 TYR B C 1
ATOM 980 O O . TYR B 1 42 ? 14.461 -17.984 -9.859 1 77.12 42 TYR B O 1
ATOM 988 N N . MET B 1 43 ? 16.234 -17.016 -8.906 1 88.5 43 MET B N 1
ATOM 989 C CA . MET B 1 43 ? 15.508 -16.656 -7.691 1 88.5 43 MET B CA 1
ATOM 990 C C . MET B 1 43 ? 15.578 -15.148 -7.445 1 88.5 43 MET B C 1
ATOM 992 O O . MET B 1 43 ? 16.641 -14.547 -7.559 1 88.5 43 MET B O 1
ATOM 996 N N . VAL B 1 44 ? 14.414 -14.633 -7.23 1 92.44 44 VAL B N 1
ATOM 997 C CA . VAL B 1 44 ? 14.336 -13.211 -6.93 1 92.44 44 VAL B CA 1
ATOM 998 C C . VAL B 1 44 ? 14 -13.008 -5.457 1 92.44 44 VAL B C 1
ATOM 1000 O O . VAL B 1 44 ? 13.156 -13.719 -4.902 1 92.44 44 VAL B O 1
ATOM 1003 N N . PHE B 1 45 ? 14.703 -11.961 -4.863 1 94.19 45 PHE B N 1
ATOM 1004 C CA . PHE B 1 45 ? 14.484 -11.664 -3.453 1 94.19 45 PHE B CA 1
ATOM 1005 C C . PHE B 1 45 ? 14.148 -10.195 -3.258 1 94.19 45 PHE B C 1
ATOM 1007 O O . PHE B 1 45 ? 14.648 -9.328 -3.986 1 94.19 45 PHE B O 1
ATOM 1014 N N . CYS B 1 46 ? 13.32 -10 -2.312 1 95.69 46 CYS B N 1
ATOM 1015 C CA . CYS B 1 46 ? 12.992 -8.617 -1.971 1 95.69 46 CYS B CA 1
ATOM 1016 C C . CYS B 1 46 ? 14.234 -7.859 -1.512 1 95.69 46 CYS B C 1
ATOM 1018 O O . CYS B 1 46 ? 14.969 -8.328 -0.639 1 95.69 46 CYS B O 1
ATOM 1020 N N . PRO B 1 47 ? 14.406 -6.672 -1.942 1 95.44 47 PRO B N 1
ATOM 1021 C CA . PRO B 1 47 ? 15.594 -5.891 -1.573 1 95.44 47 PRO B CA 1
ATOM 1022 C C . PRO B 1 47 ? 15.602 -5.496 -0.098 1 95.44 47 PRO B C 1
ATOM 1024 O O . PRO B 1 47 ? 16.656 -5.152 0.445 1 95.44 47 PRO B O 1
ATOM 1027 N N . VAL B 1 48 ? 14.484 -5.609 0.529 1 95.38 48 VAL B N 1
ATOM 1028 C CA . VAL B 1 48 ? 14.383 -5.09 1.89 1 95.38 48 VAL B CA 1
ATOM 1029 C C . VAL B 1 48 ? 14.398 -6.25 2.885 1 95.38 48 VAL B C 1
ATOM 1031 O O . VAL B 1 48 ? 15.266 -6.312 3.76 1 95.38 48 VAL B O 1
ATOM 1034 N N . CYS B 1 49 ? 13.578 -7.246 2.764 1 96.25 49 CYS B N 1
ATOM 1035 C CA . CYS B 1 49 ? 13.438 -8.297 3.771 1 96.25 49 CYS B CA 1
ATOM 1036 C C . CYS B 1 49 ? 14.078 -9.594 3.301 1 96.25 49 CYS B C 1
ATOM 1038 O O . CYS B 1 49 ? 14.188 -10.547 4.07 1 96.25 49 CYS B O 1
ATOM 1040 N N . ARG B 1 50 ? 14.336 -9.695 2.029 1 96.5 50 ARG B N 1
ATOM 1041 C CA . ARG B 1 50 ? 15.062 -10.797 1.401 1 96.5 50 ARG B CA 1
ATOM 1042 C C . ARG B 1 50 ? 14.18 -12.031 1.261 1 96.5 50 ARG B C 1
ATOM 1044 O O . ARG B 1 50 ? 14.68 -13.133 1.041 1 96.5 50 ARG B O 1
ATOM 1051 N N . SER B 1 51 ? 12.953 -11.883 1.422 1 95.69 51 SER B N 1
ATOM 1052 C CA . SER B 1 51 ? 12.047 -13 1.145 1 95.69 51 SER B CA 1
ATOM 1053 C C . SER B 1 51 ? 12.086 -13.383 -0.331 1 95.69 51 SER B C 1
ATOM 1055 O O . SER B 1 51 ? 12.203 -12.516 -1.2 1 95.69 51 SER B O 1
ATOM 1057 N N . ARG B 1 52 ? 11.875 -14.641 -0.518 1 94.12 52 ARG B N 1
ATOM 1058 C CA . ARG B 1 52 ? 11.805 -15.133 -1.892 1 94.12 52 ARG B CA 1
ATOM 1059 C C . ARG B 1 52 ? 10.516 -14.672 -2.57 1 94.12 52 ARG B C 1
ATOM 1061 O O . ARG B 1 52 ? 9.438 -14.766 -1.984 1 94.12 52 ARG B O 1
ATOM 1068 N N . LEU B 1 53 ? 10.719 -14.211 -3.818 1 92.19 53 LEU B N 1
ATOM 1069 C CA . LEU B 1 53 ? 9.578 -13.695 -4.562 1 92.19 53 LEU B CA 1
ATOM 1070 C C . LEU B 1 53 ? 9.25 -14.594 -5.754 1 92.19 53 LEU B C 1
ATOM 1072 O O . LEU B 1 53 ? 10.148 -15.219 -6.324 1 92.19 53 LEU B O 1
ATOM 1076 N N . SER B 1 54 ? 7.945 -14.562 -6.039 1 84.19 54 SER B N 1
ATOM 1077 C CA . SER B 1 54 ? 7.543 -15.289 -7.234 1 84.19 54 SER B CA 1
ATOM 1078 C C . SER B 1 54 ? 7.863 -14.508 -8.5 1 84.19 54 SER B C 1
ATOM 1080 O O . SER B 1 54 ? 7.59 -13.305 -8.578 1 84.19 54 SER B O 1
ATOM 1082 N N . SER B 1 55 ? 8.531 -15.023 -9.57 1 74.44 55 SER B N 1
ATOM 1083 C CA . SER B 1 55 ? 8.977 -14.336 -10.781 1 74.44 55 SER B CA 1
ATOM 1084 C C . SER B 1 55 ? 7.895 -14.367 -11.859 1 74.44 55 SER B C 1
ATOM 1086 O O . SER B 1 55 ? 7.98 -13.633 -12.852 1 74.44 55 SER B O 1
ATOM 1088 N N . ARG B 1 56 ? 6.871 -14.961 -11.711 1 73.25 56 ARG B N 1
ATOM 1089 C CA . ARG B 1 56 ? 5.934 -15.211 -12.797 1 73.25 56 ARG B CA 1
ATOM 1090 C C . ARG B 1 56 ? 4.797 -14.195 -12.789 1 73.25 56 ARG B C 1
ATOM 1092 O O . ARG B 1 56 ? 4.043 -14.086 -13.75 1 73.25 56 ARG B O 1
ATOM 1099 N N . VAL B 1 57 ? 4.699 -13.305 -11.906 1 77.38 57 VAL B N 1
ATOM 1100 C CA . VAL B 1 57 ? 3.521 -12.445 -11.836 1 77.38 57 VAL B CA 1
ATOM 1101 C C . VAL B 1 57 ? 3.949 -10.992 -11.648 1 77.38 57 VAL B C 1
ATOM 1103 O O . VAL B 1 57 ? 4.871 -10.703 -10.883 1 77.38 57 VAL B O 1
ATOM 1106 N N . VAL B 1 58 ? 3.396 -10.172 -12.57 1 88.12 58 VAL B N 1
ATOM 1107 C CA . VAL B 1 58 ? 3.627 -8.742 -12.375 1 88.12 58 VAL B CA 1
ATOM 1108 C C . VAL B 1 58 ? 2.936 -8.281 -11.094 1 88.12 58 VAL B C 1
ATOM 1110 O O . VAL B 1 58 ? 1.715 -8.398 -10.961 1 88.12 58 VAL B O 1
ATOM 1113 N N . PRO B 1 59 ? 3.705 -7.773 -10.227 1 94 59 PRO B N 1
ATOM 1114 C CA . PRO B 1 59 ? 3.061 -7.32 -8.992 1 94 59 PRO B CA 1
ATOM 1115 C C . PRO B 1 59 ? 2.023 -6.227 -9.234 1 94 59 PRO B C 1
ATOM 1117 O O . PRO B 1 59 ? 2.201 -5.387 -10.117 1 94 59 PRO B O 1
ATOM 1120 N N . PRO B 1 60 ? 1.026 -6.211 -8.414 1 95.12 60 PRO B N 1
ATOM 1121 C CA . PRO B 1 60 ? -0.02 -5.203 -8.609 1 95.12 60 PRO B CA 1
ATOM 1122 C C . PRO B 1 60 ? 0.419 -3.807 -8.18 1 95.12 60 PRO B C 1
ATOM 1124 O O . PRO B 1 60 ? 1.295 -3.666 -7.32 1 95.12 60 PRO B O 1
ATOM 1127 N N . ILE B 1 61 ? -0.234 -2.889 -8.797 1 96.56 61 ILE B N 1
ATOM 1128 C CA . ILE B 1 61 ? 0.001 -1.507 -8.398 1 96.56 61 ILE B CA 1
ATOM 1129 C C . ILE B 1 61 ? -0.625 -1.253 -7.027 1 96.56 61 ILE B C 1
ATOM 1131 O O . ILE B 1 61 ? -1.758 -1.668 -6.773 1 96.56 61 ILE B O 1
ATOM 1135 N N . ASN B 1 62 ? 0.129 -0.673 -6.164 1 96.38 62 ASN B N 1
ATOM 1136 C CA . ASN B 1 62 ? -0.375 -0.235 -4.863 1 96.38 62 ASN B CA 1
ATOM 1137 C C . ASN B 1 62 ? -1.023 1.144 -4.953 1 96.38 62 ASN B C 1
ATOM 1139 O O . ASN B 1 62 ? -0.385 2.154 -4.656 1 96.38 62 ASN B O 1
ATOM 1143 N N . TYR B 1 63 ? -2.232 1.151 -5.25 1 93.19 63 TYR B N 1
ATOM 1144 C CA . TYR B 1 63 ? -2.932 2.393 -5.562 1 93.19 63 TYR B CA 1
ATOM 1145 C C . TYR B 1 63 ? -2.99 3.307 -4.344 1 93.19 63 TYR B C 1
ATOM 1147 O O . TYR B 1 63 ? -3.006 4.531 -4.48 1 93.19 63 TYR B O 1
ATOM 1155 N N . GLN B 1 64 ? -3.029 2.775 -3.217 1 92.56 64 GLN B N 1
ATOM 1156 C CA . GLN B 1 64 ? -3.197 3.588 -2.016 1 92.56 64 GLN B CA 1
ATOM 1157 C C . GLN B 1 64 ? -1.981 4.48 -1.781 1 92.56 64 GLN B C 1
ATOM 1159 O O . GLN B 1 64 ? -2.102 5.566 -1.208 1 92.56 64 GLN B O 1
ATOM 1164 N N . LEU B 1 65 ? -0.865 4.051 -2.25 1 93.44 65 LEU B N 1
ATOM 1165 C CA . LEU B 1 65 ? 0.331 4.871 -2.094 1 93.44 65 LEU B CA 1
ATOM 1166 C C . LEU B 1 65 ? 0.29 6.074 -3.027 1 93.44 65 LEU B C 1
ATOM 1168 O O . LEU B 1 65 ? 0.888 7.113 -2.734 1 93.44 65 LEU B O 1
ATOM 1172 N N . LEU B 1 66 ? -0.334 5.898 -4.16 1 92.19 66 LEU B N 1
ATOM 1173 C CA . LEU B 1 66 ? -0.476 7.012 -5.094 1 92.19 66 LEU B CA 1
ATOM 1174 C C . LEU B 1 66 ? -1.383 8.094 -4.516 1 92.19 66 LEU B C 1
ATOM 1176 O O . LEU B 1 66 ? -1.109 9.289 -4.668 1 92.19 66 LEU B O 1
ATOM 1180 N N . GLY B 1 67 ? -2.402 7.621 -3.857 1 85.56 67 GLY B N 1
ATOM 1181 C CA . GLY B 1 67 ? -3.285 8.562 -3.191 1 85.56 67 GLY B CA 1
ATOM 1182 C C . GLY B 1 67 ? -2.586 9.383 -2.121 1 85.56 67 GLY B C 1
ATOM 1183 O O . GLY B 1 67 ? -2.775 10.594 -2.037 1 85.56 67 GLY B O 1
ATOM 1184 N N . LEU B 1 68 ? -1.771 8.836 -1.388 1 85.5 68 LEU B N 1
ATOM 1185 C CA . LEU B 1 68 ? -1.05 9.492 -0.302 1 85.5 68 LEU B CA 1
ATOM 1186 C C . LEU B 1 68 ? -0.037 10.492 -0.849 1 85.5 68 LEU B C 1
ATOM 1188 O O . LEU B 1 68 ? 0.153 11.57 -0.275 1 85.5 68 LEU B O 1
ATOM 1192 N N . GLN B 1 69 ? 0.585 10.086 -1.916 1 85.56 69 GLN B N 1
ATOM 1193 C CA . GLN B 1 69 ? 1.532 10.984 -2.572 1 85.56 69 GLN B CA 1
ATOM 1194 C C . GLN B 1 69 ? 0.856 12.281 -3 1 85.56 69 GLN B C 1
ATOM 1196 O O . GLN B 1 69 ? 1.42 13.367 -2.834 1 85.56 69 GLN B O 1
ATOM 1201 N N . LEU B 1 70 ? -0.309 12.164 -3.479 1 85.19 70 LEU B N 1
ATOM 1202 C CA . LEU B 1 70 ? -1.058 13.328 -3.943 1 85.19 70 LEU B CA 1
ATOM 1203 C C . LEU B 1 70 ? -1.419 14.242 -2.777 1 85.19 70 LEU B C 1
ATOM 1205 O O . LEU B 1 70 ? -1.319 15.469 -2.889 1 85.19 70 LEU B O 1
ATOM 1209 N N . VAL B 1 71 ? -1.811 13.641 -1.736 1 82 71 VAL B N 1
ATOM 1210 C CA . VAL B 1 71 ? -2.189 14.406 -0.553 1 82 71 VAL B CA 1
ATOM 1211 C C . VAL B 1 71 ? -0.983 15.188 -0.036 1 82 71 VAL B C 1
ATOM 1213 O O . VAL B 1 71 ? -1.104 16.359 0.318 1 82 71 VAL B O 1
ATOM 1216 N N . ASP B 1 72 ? 0.115 14.539 -0.031 1 83.31 72 ASP B N 1
ATOM 1217 C CA . ASP B 1 72 ? 1.343 15.18 0.434 1 83.31 72 ASP B CA 1
ATOM 1218 C C . ASP B 1 72 ? 1.727 16.359 -0.465 1 83.31 72 ASP B C 1
ATOM 1220 O O . ASP B 1 72 ? 2.111 17.422 0.025 1 83.31 72 ASP B O 1
ATOM 1224 N N . LYS B 1 73 ? 1.63 16.172 -1.722 1 84.75 73 LYS B N 1
ATOM 1225 C CA . LYS B 1 73 ? 1.967 17.219 -2.672 1 84.75 73 LYS B CA 1
ATOM 1226 C C . LYS B 1 73 ? 1.065 18.438 -2.482 1 84.75 73 LYS B C 1
ATOM 1228 O O . LYS B 1 73 ? 1.537 19.578 -2.514 1 84.75 73 LYS B O 1
ATOM 1233 N N . LYS B 1 74 ? -0.124 18.234 -2.281 1 87.81 74 LYS B N 1
ATOM 1234 C CA . LYS B 1 74 ? -1.081 19.328 -2.082 1 87.81 74 LYS B CA 1
ATOM 1235 C C . LYS B 1 74 ? -0.75 20.125 -0.825 1 87.81 74 LYS B C 1
ATOM 1237 O O . LYS B 1 74 ? -0.77 21.359 -0.844 1 87.81 74 LYS B O 1
ATOM 1242 N N . ARG B 1 75 ? -0.456 19.391 0.157 1 83.88 75 ARG B N 1
ATOM 1243 C CA . ARG B 1 75 ? -0.108 20.047 1.414 1 83.88 75 ARG B CA 1
ATOM 1244 C C . ARG B 1 75 ? 1.137 20.906 1.255 1 83.88 75 ARG B C 1
ATOM 1246 O O . ARG B 1 75 ? 1.168 22.047 1.719 1 83.88 75 ARG B O 1
ATOM 1253 N N . ARG B 1 76 ? 2.064 20.453 0.573 1 84 76 ARG B N 1
ATOM 1254 C CA . ARG B 1 76 ? 3.312 21.172 0.351 1 84 76 ARG B CA 1
ATOM 1255 C C . ARG B 1 76 ? 3.078 22.422 -0.481 1 84 76 ARG B C 1
ATOM 1257 O O . ARG B 1 76 ? 3.646 23.484 -0.196 1 84 76 ARG B O 1
ATOM 1264 N N . ARG B 1 77 ? 2.258 22.297 -1.449 1 89.19 77 ARG B N 1
ATOM 1265 C CA . ARG B 1 77 ? 1.925 23.453 -2.277 1 89.19 77 ARG B CA 1
ATOM 1266 C C . ARG B 1 77 ? 1.206 24.516 -1.46 1 89.19 77 ARG B C 1
ATOM 1268 O O . ARG B 1 77 ? 1.472 25.703 -1.619 1 89.19 77 ARG B O 1
ATOM 1275 N N . GLN B 1 78 ? 0.352 24.078 -0.636 1 89.5 78 GLN B N 1
ATOM 1276 C CA . GLN B 1 78 ? -0.386 25 0.215 1 89.5 78 GLN B CA 1
ATOM 1277 C C . GLN B 1 78 ? 0.553 25.75 1.157 1 89.5 78 GLN B C 1
ATOM 1279 O O . GLN B 1 78 ? 0.427 26.969 1.333 1 89.5 78 GLN B O 1
ATOM 1284 N N . VAL B 1 79 ? 1.417 25.047 1.661 1 87.56 79 VAL B N 1
ATOM 1285 C CA . VAL B 1 79 ? 2.389 25.641 2.57 1 87.56 79 VAL B CA 1
ATOM 1286 C C . VAL B 1 79 ? 3.271 26.625 1.809 1 87.56 79 VAL B C 1
ATOM 1288 O O . VAL B 1 79 ? 3.531 27.734 2.285 1 87.56 79 VAL B O 1
ATOM 1291 N N . ALA B 1 80 ? 3.666 26.281 0.635 1 90.69 80 ALA B N 1
ATOM 1292 C CA . ALA B 1 80 ? 4.5 27.141 -0.201 1 90.69 80 ALA B CA 1
ATOM 1293 C C . ALA B 1 80 ? 3.762 28.422 -0.581 1 90.69 80 ALA B C 1
ATOM 1295 O O . ALA B 1 80 ? 4.34 29.516 -0.552 1 90.69 80 ALA B O 1
ATOM 1296 N N . ASN B 1 81 ? 2.547 28.297 -0.971 1 91.12 81 ASN B N 1
ATOM 1297 C CA . ASN B 1 81 ? 1.746 29.453 -1.351 1 91.12 81 ASN B CA 1
ATOM 1298 C C . ASN B 1 81 ? 1.574 30.422 -0.184 1 91.12 81 ASN B C 1
ATOM 1300 O O . ASN B 1 81 ? 1.599 31.641 -0.374 1 91.12 81 ASN B O 1
ATOM 1304 N N . LYS B 1 82 ? 1.457 29.938 0.94 1 91.5 82 LYS B N 1
ATOM 1305 C CA . LYS B 1 82 ? 1.3 30.766 2.131 1 91.5 82 LYS B CA 1
ATOM 1306 C C . LYS B 1 82 ? 2.592 31.516 2.453 1 91.5 82 LYS B C 1
ATOM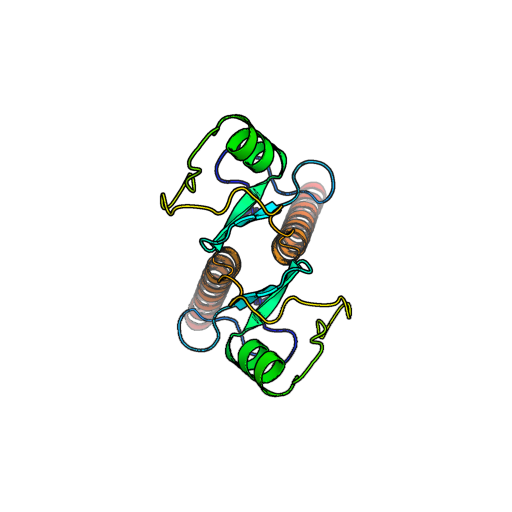 1308 O O . LYS B 1 82 ? 2.557 32.688 2.867 1 91.5 82 LYS B O 1
ATOM 1313 N N . LEU B 1 83 ? 3.584 30.984 2.24 1 89.38 83 LEU B N 1
ATOM 1314 C CA . LEU B 1 83 ? 4.883 31.594 2.498 1 89.38 83 LEU B CA 1
ATOM 1315 C C . LEU B 1 83 ? 5.176 32.688 1.486 1 89.38 83 LEU B C 1
ATOM 1317 O O . LEU B 1 83 ? 5.895 33.656 1.793 1 89.38 83 LEU B O 1
ATOM 1321 N N . TRP B 1 84 ? 4.699 32.5 0.284 1 85.5 84 TRP B N 1
ATOM 1322 C CA . TRP B 1 84 ? 4.926 33.531 -0.74 1 85.5 84 TRP B CA 1
ATOM 1323 C C . TRP B 1 84 ? 4.062 34.75 -0.485 1 85.5 84 TRP B C 1
ATOM 1325 O O . TRP B 1 84 ? 4.434 35.875 -0.857 1 85.5 84 TRP B O 1
ATOM 1335 N N . VAL B 1 85 ? 2.986 34.625 0.073 1 83.56 85 VAL B N 1
ATOM 1336 C CA . VAL B 1 85 ? 2.084 35.75 0.293 1 83.56 85 VAL B CA 1
ATOM 1337 C C . VAL B 1 85 ? 2.492 36.5 1.56 1 83.56 85 VAL B C 1
ATOM 1339 O O . VAL B 1 85 ? 2.162 37.656 1.725 1 83.56 85 VAL B O 1
ATOM 1342 N N . GLU B 1 86 ? 3.16 36 2.451 1 60.31 86 GLU B N 1
ATOM 1343 C CA . GLU B 1 86 ? 3.652 36.781 3.578 1 60.31 86 GLU B CA 1
ATOM 1344 C C . GLU B 1 86 ? 4.961 37.469 3.229 1 60.31 86 GLU B C 1
ATOM 1346 O O . GLU B 1 86 ? 5.684 37.062 2.328 1 60.31 86 GLU B O 1
#

Foldseek 3Di:
DADAFPPPRHGDDPPPFFWFAFPVGDIGTPVVVVVQLVPDPDWGADPPPGDTGDNPDGGDGPVVSNVVNVVVVVVVVVVVVVVVVD/DADAFPPPRHGDDPPPFFWFAFPVGDIGTPVVVVVQLVPDPDWGADPPPGDTGDNPDGGDGPVVSNVVNVVVVVVVVVVVVVVVVD